Protein AF-A0A446B8R6-F1 (afdb_monomer)

Structure (mmCIF, N/CA/C/O backbone):
data_AF-A0A446B8R6-F1
#
_entry.id   AF-A0A446B8R6-F1
#
loop_
_atom_site.group_PDB
_atom_site.id
_atom_site.type_symbol
_atom_site.label_atom_id
_atom_site.label_alt_id
_atom_site.label_comp_id
_atom_site.label_asym_id
_atom_site.label_entity_id
_atom_site.label_seq_id
_atom_site.pdbx_PDB_ins_code
_atom_site.Cartn_x
_atom_site.Cartn_y
_atom_site.Cartn_z
_atom_site.occupancy
_atom_site.B_iso_or_equiv
_atom_site.auth_seq_id
_atom_site.auth_comp_id
_atom_site.auth_asym_id
_atom_site.auth_atom_id
_atom_site.pdbx_PDB_model_num
ATOM 1 N N . MET A 1 1 ? -7.311 20.080 11.005 1.00 39.56 1 MET A N 1
ATOM 2 C CA . MET A 1 1 ? -6.610 18.820 10.682 1.00 39.56 1 MET A CA 1
ATOM 3 C C . MET A 1 1 ? -6.406 18.779 9.177 1.00 39.56 1 MET A C 1
ATOM 5 O O . MET A 1 1 ? -7.297 19.202 8.454 1.00 39.56 1 MET A O 1
ATOM 9 N N . SER A 1 2 ? -5.198 18.436 8.738 1.00 41.31 2 SER A N 1
ATOM 10 C CA . SER A 1 2 ? -4.656 18.684 7.396 1.00 41.31 2 SER A CA 1
ATOM 11 C C . SER A 1 2 ? -5.324 17.839 6.303 1.00 41.31 2 SER A C 1
ATOM 13 O O . SER A 1 2 ? -4.822 16.781 5.948 1.00 41.31 2 SER A O 1
ATOM 15 N N . ALA A 1 3 ? -6.438 18.319 5.749 1.00 49.81 3 ALA A N 1
ATOM 16 C CA . ALA A 1 3 ? -7.125 17.692 4.615 1.00 49.81 3 ALA A CA 1
ATOM 17 C C . ALA A 1 3 ? -6.450 17.967 3.248 1.00 49.81 3 ALA A C 1
ATOM 19 O O . ALA A 1 3 ? -6.874 17.426 2.233 1.00 49.81 3 ALA A O 1
ATOM 20 N N . ASP A 1 4 ? -5.378 18.770 3.215 1.00 46.00 4 ASP A N 1
ATOM 21 C CA . ASP A 1 4 ? -4.734 19.250 1.980 1.00 46.00 4 ASP A CA 1
ATOM 22 C C . ASP A 1 4 ? -3.420 18.537 1.611 1.00 46.00 4 ASP A C 1
ATOM 24 O O . ASP A 1 4 ? -2.665 19.017 0.761 1.00 46.00 4 ASP A O 1
ATOM 28 N N . SER A 1 5 ? -3.098 17.378 2.202 1.00 62.41 5 SER A N 1
ATOM 29 C CA . SER A 1 5 ? -1.968 16.588 1.695 1.00 62.41 5 SER A CA 1
ATOM 30 C C . SER A 1 5 ? -2.392 15.852 0.423 1.00 62.41 5 SER A C 1
ATOM 32 O O . SER A 1 5 ? -2.774 14.683 0.472 1.00 62.41 5 SER A O 1
ATOM 34 N N . VAL A 1 6 ? -2.355 16.534 -0.726 1.00 72.38 6 VAL A N 1
ATOM 35 C CA . VAL A 1 6 ? -2.643 15.909 -2.025 1.00 72.38 6 VAL A CA 1
ATOM 36 C C . VAL A 1 6 ? -1.672 14.739 -2.234 1.00 72.38 6 VAL A C 1
ATOM 38 O O . VAL A 1 6 ? -0.461 14.962 -2.348 1.00 72.38 6 VAL A O 1
ATOM 41 N N . PRO A 1 7 ? -2.156 13.485 -2.297 1.00 82.38 7 PRO A N 1
ATOM 42 C CA . PRO A 1 7 ? -1.277 12.344 -2.491 1.00 82.38 7 PRO A CA 1
ATOM 43 C C . PRO A 1 7 ? -0.585 12.430 -3.853 1.00 82.38 7 PRO A C 1
ATOM 45 O O . PRO A 1 7 ? -1.194 12.812 -4.855 1.00 82.38 7 PRO A O 1
ATOM 48 N N . ILE A 1 8 ? 0.684 12.019 -3.926 1.00 88.19 8 ILE A N 1
ATOM 49 C CA . ILE A 1 8 ? 1.349 11.850 -5.222 1.00 88.19 8 ILE A CA 1
ATOM 50 C C . ILE A 1 8 ? 0.545 10.864 -6.077 1.00 88.19 8 ILE A C 1
ATOM 52 O O . ILE A 1 8 ? 0.253 9.742 -5.652 1.00 88.19 8 ILE A O 1
ATOM 56 N N . THR A 1 9 ? 0.175 11.301 -7.281 1.00 93.25 9 THR A N 1
ATOM 57 C CA . THR A 1 9 ? -0.600 10.477 -8.207 1.00 93.25 9 THR A CA 1
ATOM 58 C C . THR A 1 9 ? 0.220 9.265 -8.657 1.00 93.25 9 THR A C 1
ATOM 60 O O . THR A 1 9 ? 1.444 9.379 -8.804 1.00 93.25 9 THR A O 1
ATOM 63 N N . PRO A 1 10 ? -0.423 8.116 -8.939 1.00 93.81 10 PRO A N 1
ATOM 64 C CA . PRO A 1 10 ? 0.273 6.925 -9.431 1.00 93.81 10 PRO A CA 1
ATOM 65 C C . PRO A 1 10 ? 1.124 7.211 -10.675 1.00 93.81 10 PRO A C 1
ATOM 67 O O . PRO A 1 10 ? 2.274 6.792 -10.751 1.00 93.81 10 PRO A O 1
ATOM 70 N N . ALA A 1 11 ? 0.606 8.018 -11.607 1.00 94.62 11 ALA A N 1
ATOM 71 C CA . ALA A 1 11 ? 1.324 8.407 -12.820 1.00 94.62 11 ALA A CA 1
ATOM 72 C C . ALA A 1 11 ? 2.607 9.206 -12.529 1.00 94.62 11 ALA A C 1
ATOM 74 O O . ALA A 1 11 ? 3.651 8.934 -13.121 1.00 94.62 11 ALA A O 1
ATOM 75 N N . ARG A 1 12 ? 2.557 10.168 -11.593 1.00 96.12 12 ARG A N 1
ATOM 76 C CA . ARG A 1 12 ? 3.744 10.949 -11.210 1.00 96.12 12 ARG A CA 1
ATOM 77 C C . ARG A 1 12 ? 4.771 10.073 -10.495 1.00 96.12 12 ARG A C 1
ATOM 79 O O . ARG A 1 12 ? 5.963 10.214 -10.745 1.00 96.12 12 ARG A O 1
ATOM 86 N N . PHE A 1 13 ? 4.312 9.160 -9.641 1.00 96.75 13 PHE A N 1
ATOM 87 C CA . PHE A 1 13 ? 5.182 8.185 -8.990 1.00 96.75 13 PHE A CA 1
ATOM 88 C C . PHE A 1 13 ? 5.880 7.289 -10.023 1.00 96.75 13 PHE A C 1
ATOM 90 O O . PHE A 1 13 ? 7.102 7.199 -10.005 1.00 96.75 13 PHE A O 1
ATOM 97 N N . ALA A 1 14 ? 5.135 6.714 -10.973 1.00 96.88 14 ALA A N 1
ATOM 98 C CA . ALA A 1 14 ? 5.681 5.868 -12.036 1.00 96.88 14 ALA A CA 1
ATOM 99 C C . ALA A 1 14 ? 6.715 6.596 -12.905 1.00 96.88 14 ALA A C 1
ATOM 101 O O . ALA A 1 14 ? 7.752 6.026 -13.232 1.00 96.88 14 ALA A O 1
ATOM 102 N N . ALA A 1 15 ? 6.456 7.859 -13.256 1.00 96.94 15 ALA A N 1
ATOM 103 C CA . ALA A 1 15 ? 7.411 8.668 -14.006 1.00 96.94 15 ALA A CA 1
ATOM 104 C C . ALA A 1 15 ? 8.739 8.821 -13.249 1.00 96.94 15 ALA A C 1
ATOM 106 O O . ALA A 1 15 ? 9.792 8.639 -13.848 1.00 96.94 15 ALA A O 1
ATOM 107 N N . ALA A 1 16 ? 8.686 9.069 -11.936 1.00 96.44 16 ALA A N 1
ATOM 108 C CA . ALA A 1 16 ? 9.881 9.208 -11.109 1.00 96.44 16 ALA A CA 1
ATOM 109 C C . ALA A 1 16 ? 10.684 7.902 -10.983 1.00 96.44 16 ALA A C 1
ATOM 111 O O . ALA A 1 16 ? 11.904 7.953 -10.875 1.00 96.44 16 ALA A O 1
ATOM 112 N N . LEU A 1 17 ? 10.035 6.729 -11.017 1.00 97.06 17 LEU A N 1
ATOM 113 C CA . LEU A 1 17 ? 10.734 5.443 -10.892 1.00 97.06 17 LEU A CA 1
ATOM 114 C C . LEU A 1 17 ? 11.761 5.206 -12.010 1.00 97.06 17 LEU A C 1
ATOM 116 O O . LEU A 1 17 ? 12.781 4.568 -11.751 1.00 97.06 17 LEU A O 1
ATOM 120 N N . LYS A 1 18 ? 11.527 5.746 -13.212 1.00 96.00 18 LYS A N 1
ATOM 121 C CA . LYS A 1 18 ? 12.397 5.565 -14.387 1.00 96.00 18 LYS A CA 1
ATOM 122 C C . LYS A 1 18 ? 13.814 6.092 -14.172 1.00 96.00 18 LYS A C 1
ATOM 124 O O . LYS A 1 18 ? 14.767 5.497 -14.665 1.00 96.00 18 LYS A O 1
ATOM 129 N N . ASP A 1 19 ? 13.954 7.148 -13.376 1.00 95.56 19 ASP A N 1
ATOM 130 C CA . ASP A 1 19 ? 15.239 7.804 -13.119 1.00 95.56 19 ASP A CA 1
ATOM 131 C C . ASP A 1 19 ? 15.970 7.225 -11.892 1.00 95.56 19 ASP A C 1
ATOM 133 O O . ASP A 1 19 ? 17.116 7.578 -11.611 1.00 95.56 19 ASP A O 1
ATOM 137 N N . LEU A 1 20 ? 15.328 6.325 -11.135 1.00 95.31 20 LEU A N 1
ATOM 138 C CA . LEU A 1 20 ? 15.906 5.752 -9.918 1.00 95.31 20 LEU A CA 1
ATOM 139 C C . LEU A 1 20 ? 16.842 4.573 -10.229 1.00 95.31 20 LEU A C 1
ATOM 141 O O . LEU A 1 20 ? 16.491 3.704 -11.032 1.00 95.31 20 LEU A O 1
ATOM 145 N N . PRO A 1 21 ? 17.989 4.438 -9.537 1.00 96.38 21 PRO A N 1
ATOM 146 C CA . PRO A 1 21 ? 18.811 3.235 -9.618 1.00 96.38 21 PRO A CA 1
ATOM 147 C C . PRO A 1 21 ? 18.137 2.045 -8.916 1.00 96.38 21 PRO A C 1
ATOM 149 O O . PRO A 1 21 ? 17.268 2.199 -8.054 1.00 96.38 21 PRO A O 1
ATOM 152 N N . LEU A 1 22 ? 18.575 0.828 -9.251 1.00 94.19 22 LEU A N 1
ATOM 153 C CA . LEU A 1 22 ? 17.966 -0.413 -8.754 1.00 94.19 22 LEU A CA 1
ATOM 154 C C . LEU A 1 22 ? 18.007 -0.548 -7.221 1.00 94.19 22 LEU A C 1
ATOM 156 O O . LEU A 1 22 ? 17.072 -1.076 -6.615 1.00 94.19 22 LEU A O 1
ATOM 160 N N . SER A 1 23 ? 19.072 -0.054 -6.588 1.00 93.38 23 SER A N 1
ATOM 161 C CA . SER A 1 23 ? 19.213 -0.015 -5.128 1.00 93.38 23 SER A CA 1
ATOM 162 C C . SER A 1 23 ? 18.134 0.855 -4.481 1.00 93.38 23 SER A C 1
ATOM 164 O O . SER A 1 23 ? 17.507 0.441 -3.508 1.00 93.38 23 SER A O 1
ATOM 166 N N . SER A 1 24 ? 17.841 2.022 -5.058 1.00 95.69 24 SER A N 1
ATOM 167 C CA . SER A 1 24 ? 16.762 2.894 -4.589 1.00 95.69 24 SER A CA 1
ATOM 168 C C . SER A 1 24 ? 15.385 2.258 -4.774 1.00 95.69 24 SER A C 1
ATOM 170 O O . SER A 1 24 ? 14.533 2.417 -3.902 1.00 95.69 24 SER A O 1
ATOM 172 N N . LEU A 1 25 ? 15.167 1.490 -5.848 1.00 96.00 25 LEU A N 1
ATOM 173 C CA . LEU A 1 25 ? 13.922 0.731 -6.024 1.00 96.00 25 LEU A CA 1
ATOM 174 C C . LEU A 1 25 ? 13.737 -0.334 -4.928 1.00 96.00 25 LEU A C 1
ATOM 176 O O . LEU A 1 25 ? 12.623 -0.502 -4.435 1.00 96.00 25 LEU A O 1
ATOM 180 N N . HIS A 1 26 ? 14.809 -1.014 -4.498 1.00 95.88 26 HIS A N 1
ATOM 181 C CA . HIS A 1 26 ? 14.741 -1.954 -3.367 1.00 95.88 26 HIS A CA 1
ATOM 182 C C . HIS A 1 26 ? 14.373 -1.240 -2.066 1.00 95.88 26 HIS A C 1
ATOM 184 O O . HIS A 1 26 ? 13.490 -1.701 -1.345 1.00 95.88 26 HIS A O 1
ATOM 190 N N . LEU A 1 27 ? 15.012 -0.099 -1.783 1.00 95.75 27 LEU A N 1
ATOM 191 C CA . LEU A 1 27 ? 14.698 0.705 -0.600 1.00 95.75 27 LEU A CA 1
ATOM 192 C C . LEU A 1 27 ? 13.231 1.142 -0.604 1.00 95.75 27 LEU A C 1
ATOM 194 O O . LEU A 1 27 ? 12.546 1.002 0.406 1.00 95.75 27 LEU A O 1
ATOM 198 N N . LYS A 1 28 ? 12.718 1.588 -1.757 1.00 95.88 28 LYS A N 1
ATOM 199 C CA . LYS A 1 28 ? 11.310 1.976 -1.892 1.00 95.88 28 LYS A CA 1
ATOM 200 C C . LYS A 1 28 ? 10.354 0.803 -1.716 1.00 95.88 28 LYS A C 1
ATOM 202 O O . LYS A 1 28 ? 9.314 0.967 -1.085 1.00 95.88 28 LYS A O 1
ATOM 207 N N . LEU A 1 29 ? 10.702 -0.383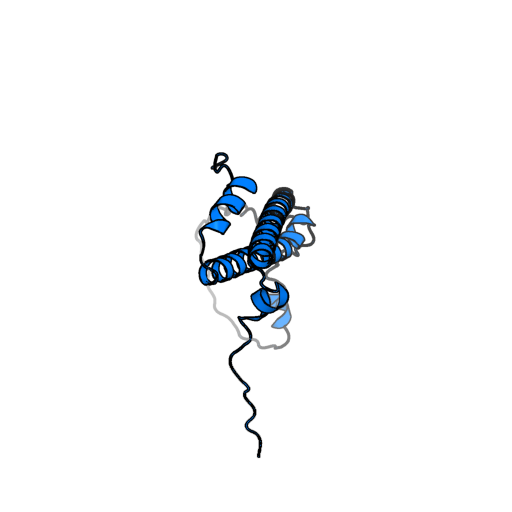 -2.210 1.00 97.00 29 LEU A N 1
ATOM 208 C CA . LEU A 1 29 ? 9.906 -1.580 -1.953 1.00 97.00 29 LEU A CA 1
ATOM 209 C C . LEU A 1 29 ? 9.866 -1.919 -0.454 1.00 97.00 29 LEU A C 1
ATOM 211 O O . LEU A 1 29 ? 8.797 -2.237 0.064 1.00 97.00 29 LEU A O 1
ATOM 215 N N . LEU A 1 30 ? 11.003 -1.849 0.243 1.00 96.19 30 LEU A N 1
ATOM 216 C CA . LEU A 1 30 ? 11.073 -2.121 1.682 1.00 96.19 30 LEU A CA 1
ATOM 217 C C . LEU A 1 30 ? 10.253 -1.113 2.495 1.00 96.19 30 LEU A C 1
ATOM 219 O O . LEU A 1 30 ? 9.487 -1.522 3.362 1.00 96.19 30 LEU A O 1
ATOM 223 N N . GLU A 1 31 ? 10.354 0.174 2.170 1.00 96.75 31 GLU A N 1
ATOM 224 C CA . GLU A 1 31 ? 9.574 1.251 2.792 1.00 96.75 31 GLU A CA 1
ATOM 225 C C . GLU A 1 31 ? 8.063 1.022 2.644 1.00 96.75 31 GLU A C 1
ATOM 227 O O . GLU A 1 31 ? 7.322 1.078 3.627 1.00 96.75 31 GLU A O 1
ATOM 232 N N . LEU A 1 32 ? 7.603 0.694 1.429 1.00 97.06 32 LEU A N 1
ATOM 233 C CA . LEU A 1 32 ? 6.190 0.412 1.159 1.00 97.06 32 LEU A CA 1
ATOM 234 C C . LEU A 1 32 ? 5.705 -0.832 1.912 1.00 97.06 32 LEU A C 1
ATOM 236 O O . LEU A 1 32 ? 4.623 -0.814 2.490 1.00 97.06 32 LEU A O 1
ATOM 240 N N . ARG A 1 33 ? 6.504 -1.905 1.943 1.00 97.75 33 ARG A N 1
ATOM 241 C CA . ARG A 1 33 ? 6.156 -3.139 2.668 1.00 97.75 33 ARG A CA 1
ATOM 242 C C . ARG A 1 33 ? 6.091 -2.925 4.173 1.00 97.75 33 ARG A C 1
ATOM 244 O O . ARG A 1 33 ? 5.190 -3.451 4.813 1.00 97.75 33 ARG A O 1
ATOM 251 N N . ASN A 1 34 ? 7.037 -2.171 4.726 1.00 97.50 34 ASN A N 1
ATOM 252 C CA . ASN A 1 34 ? 7.037 -1.834 6.142 1.00 97.50 34 ASN A CA 1
ATOM 253 C C . ASN A 1 34 ? 5.814 -0.979 6.497 1.00 97.50 34 ASN A C 1
ATOM 255 O O . ASN A 1 34 ? 5.125 -1.283 7.464 1.00 97.50 34 ASN A O 1
ATOM 259 N N . SER A 1 35 ? 5.491 0.014 5.667 1.00 97.19 35 SER A N 1
ATOM 260 C CA . SER A 1 35 ? 4.318 0.864 5.878 1.00 97.19 35 SER A CA 1
ATOM 261 C C . SER A 1 35 ? 3.008 0.066 5.840 1.00 97.19 35 SER A C 1
ATOM 263 O O . SER A 1 35 ? 2.176 0.235 6.724 1.00 97.19 35 SER A O 1
ATOM 265 N N . ILE A 1 36 ? 2.846 -0.853 4.877 1.00 97.56 36 ILE A N 1
ATOM 266 C CA . ILE A 1 36 ? 1.684 -1.760 4.821 1.00 97.56 36 ILE A CA 1
ATOM 267 C C . ILE A 1 36 ? 1.616 -2.631 6.079 1.00 97.56 36 ILE A C 1
ATOM 269 O O . ILE A 1 36 ? 0.571 -2.681 6.711 1.00 97.56 36 ILE A O 1
ATOM 273 N N . ALA A 1 37 ? 2.730 -3.245 6.492 1.00 98.12 37 ALA A N 1
ATOM 274 C CA . ALA A 1 37 ? 2.755 -4.095 7.682 1.00 98.12 37 ALA A CA 1
ATOM 275 C C . ALA A 1 37 ? 2.353 -3.337 8.961 1.00 98.12 37 ALA A C 1
ATOM 277 O O . ALA A 1 37 ? 1.652 -3.884 9.808 1.00 98.12 37 ALA A O 1
ATOM 278 N N . HIS A 1 38 ? 2.767 -2.074 9.101 1.00 97.62 38 HIS A N 1
ATOM 279 C CA . HIS A 1 38 ? 2.342 -1.235 10.223 1.00 97.62 38 HIS A CA 1
ATOM 280 C C . HIS A 1 38 ? 0.850 -0.888 10.173 1.00 97.62 38 HIS A C 1
ATOM 282 O O . HIS A 1 38 ? 0.210 -0.871 11.223 1.00 97.62 38 HIS A O 1
ATOM 288 N N . LEU A 1 39 ? 0.291 -0.635 8.987 1.00 97.88 39 LEU A N 1
ATOM 289 C CA . LEU A 1 39 ? -1.142 -0.378 8.825 1.00 97.88 39 LEU A CA 1
ATOM 290 C C . LEU A 1 39 ? -1.972 -1.637 9.097 1.00 97.88 39 LEU A C 1
ATOM 292 O O . LEU A 1 39 ? -2.963 -1.552 9.814 1.00 97.88 39 LEU A O 1
ATOM 296 N N . ASP A 1 40 ? -1.534 -2.803 8.617 1.00 98.31 40 ASP A N 1
ATOM 297 C CA . ASP A 1 40 ? -2.172 -4.089 8.918 1.00 98.31 40 ASP A CA 1
ATOM 298 C C . ASP A 1 40 ? -2.186 -4.345 10.434 1.00 98.31 40 ASP A C 1
ATOM 300 O O . ASP A 1 40 ? -3.241 -4.610 11.008 1.00 98.31 40 ASP A O 1
ATOM 304 N N . TYR A 1 41 ? -1.042 -4.157 11.103 1.00 97.94 41 TYR A N 1
ATOM 305 C CA . TYR A 1 41 ? -0.933 -4.273 12.561 1.00 97.94 41 TYR A CA 1
ATOM 306 C C . TYR A 1 41 ? -1.815 -3.257 13.309 1.00 97.94 41 TYR A C 1
ATOM 308 O O . TYR A 1 41 ? -2.446 -3.582 14.314 1.00 97.94 41 TYR A O 1
ATOM 316 N N . SER A 1 42 ? -1.892 -2.011 12.832 1.00 96.94 42 SER A N 1
ATOM 317 C CA . SER A 1 42 ? -2.805 -1.009 13.393 1.00 96.94 42 SER A CA 1
ATOM 318 C C . SER A 1 42 ? -4.265 -1.428 13.232 1.00 96.94 42 SER A C 1
ATOM 320 O O . SER A 1 42 ? -5.043 -1.291 14.170 1.00 96.94 42 SER A O 1
ATOM 322 N N . ASN A 1 43 ? -4.642 -1.965 12.072 1.00 97.69 43 ASN A N 1
ATOM 323 C CA . ASN A 1 43 ? -6.005 -2.416 11.814 1.00 97.69 43 ASN A CA 1
ATOM 324 C C . ASN A 1 43 ? -6.377 -3.591 12.720 1.00 97.69 43 ASN A C 1
ATOM 326 O O . ASN A 1 43 ? -7.463 -3.597 13.289 1.00 97.69 43 ASN A O 1
ATOM 330 N N . GLU A 1 44 ? -5.472 -4.549 12.919 1.00 97.25 44 GLU A N 1
ATOM 331 C CA . GLU A 1 44 ? -5.673 -5.650 13.867 1.00 97.25 44 GLU A CA 1
ATOM 332 C C . GLU A 1 44 ? -5.904 -5.156 15.301 1.00 97.25 44 GLU A C 1
ATOM 334 O O . GLU A 1 44 ? -6.779 -5.681 15.985 1.00 97.25 44 GLU A O 1
ATOM 339 N N . GLN A 1 45 ? -5.187 -4.114 15.736 1.00 95.62 45 GLN A N 1
ATOM 340 C CA . GLN A 1 45 ? -5.389 -3.505 17.057 1.00 95.62 45 GLN A CA 1
ATOM 341 C C . GLN A 1 45 ? -6.700 -2.717 17.175 1.00 95.62 45 GLN A C 1
ATOM 343 O O . GLN A 1 45 ? -7.258 -2.644 18.267 1.00 95.62 45 GLN A O 1
ATOM 348 N N . LEU A 1 46 ? -7.190 -2.117 16.086 1.00 94.94 46 LEU A N 1
ATOM 349 C CA . LEU A 1 46 ? -8.427 -1.328 16.089 1.00 94.94 46 LEU A CA 1
ATOM 350 C C . LEU A 1 46 ? -9.689 -2.198 16.002 1.00 94.94 46 LEU A C 1
ATOM 352 O O . LEU A 1 46 ? -10.730 -1.790 16.515 1.00 94.94 46 LEU A O 1
ATOM 356 N N . ARG A 1 47 ? -9.613 -3.394 15.397 1.00 94.62 47 ARG A N 1
ATOM 357 C CA . ARG A 1 47 ? -10.769 -4.296 15.211 1.00 94.62 47 ARG A CA 1
ATOM 358 C C . ARG A 1 47 ? -11.570 -4.555 16.496 1.00 94.62 47 ARG A C 1
ATOM 360 O O . ARG A 1 47 ? -12.784 -4.386 16.438 1.00 94.62 47 ARG A O 1
ATOM 367 N N . PRO A 1 48 ? -10.961 -4.865 17.661 1.00 93.81 48 PRO A N 1
ATOM 368 C CA . PRO A 1 48 ? -11.728 -5.097 18.884 1.00 93.81 48 PRO A CA 1
ATOM 369 C C . PRO A 1 48 ? -12.581 -3.897 19.311 1.00 93.81 48 PRO A C 1
ATOM 371 O O . PRO A 1 48 ? -13.690 -4.059 19.815 1.00 93.81 48 PRO A O 1
ATOM 374 N N . TYR A 1 49 ? -12.084 -2.681 19.091 1.00 92.38 49 TYR A N 1
ATOM 375 C CA . TYR A 1 49 ? -12.797 -1.450 19.427 1.00 92.38 49 TYR A CA 1
ATOM 376 C C . TYR A 1 49 ? -13.875 -1.127 18.389 1.00 92.38 49 TYR A C 1
ATOM 378 O O . TYR A 1 49 ? -15.005 -0.804 18.753 1.00 92.38 49 TYR A O 1
ATOM 386 N N . ALA A 1 50 ? -13.566 -1.306 17.103 1.00 92.50 50 ALA A N 1
ATOM 387 C CA . ALA A 1 50 ? -14.524 -1.136 16.012 1.00 92.50 50 ALA A CA 1
ATOM 388 C C . ALA A 1 50 ? -15.694 -2.133 16.095 1.00 92.50 50 ALA A C 1
ATOM 390 O O . ALA A 1 50 ? -16.811 -1.803 15.719 1.00 92.50 50 ALA A O 1
ATOM 391 N N . GLU A 1 51 ? -15.465 -3.341 16.608 1.00 90.31 51 GLU A N 1
ATOM 392 C CA . GLU A 1 51 ? -16.487 -4.384 16.762 1.00 90.31 51 GLU A CA 1
ATOM 393 C C . GLU A 1 51 ? -17.199 -4.334 18.126 1.00 90.31 51 GLU A C 1
ATOM 395 O O . GLU A 1 51 ? -18.172 -5.057 18.341 1.00 90.31 51 GLU A O 1
ATOM 400 N N . GLY A 1 52 ? -16.723 -3.506 19.064 1.00 87.25 52 GLY A N 1
ATOM 401 C CA . GLY A 1 52 ? -17.215 -3.483 20.446 1.00 87.25 52 GLY A CA 1
ATOM 402 C C . GLY A 1 52 ? -16.889 -4.760 21.236 1.00 87.25 52 GLY A C 1
ATOM 403 O O . GLY A 1 52 ? -17.481 -5.006 22.286 1.00 87.25 52 GLY A O 1
ATOM 404 N N . THR A 1 53 ? -15.962 -5.585 20.738 1.00 85.69 53 THR A N 1
ATOM 405 C CA . THR A 1 53 ? -15.488 -6.825 21.377 1.00 85.69 53 THR A CA 1
ATOM 406 C C . THR A 1 53 ? -14.307 -6.589 22.314 1.00 85.69 53 THR A C 1
ATOM 408 O O . THR A 1 53 ? -13.906 -7.504 23.034 1.00 85.69 53 THR A O 1
ATOM 411 N N . ALA A 1 54 ? -13.765 -5.366 22.342 1.00 82.44 54 ALA A N 1
ATOM 412 C CA . ALA A 1 54 ? -12.757 -4.940 23.294 1.00 82.44 54 ALA A CA 1
ATOM 413 C C . ALA A 1 54 ? -13.287 -5.147 24.715 1.00 82.44 54 ALA A C 1
ATOM 415 O O . ALA A 1 54 ? -14.121 -4.395 25.223 1.00 82.44 54 ALA A O 1
ATOM 416 N N . THR A 1 55 ? -12.792 -6.186 25.378 1.00 69.31 55 THR A N 1
ATOM 417 C CA . THR A 1 55 ? -13.017 -6.349 26.803 1.00 69.31 55 THR A CA 1
ATOM 418 C C . THR A 1 55 ? -12.321 -5.187 27.478 1.00 69.31 55 THR A C 1
ATOM 420 O O . THR A 1 55 ? -11.094 -5.078 27.413 1.00 69.31 55 THR A O 1
ATOM 423 N N . ALA A 1 56 ? -13.105 -4.310 28.104 1.00 56.88 56 ALA A N 1
ATOM 424 C CA . ALA A 1 56 ? -12.578 -3.360 29.059 1.00 56.88 56 ALA A CA 1
ATOM 425 C C . ALA A 1 56 ? -11.622 -4.134 29.968 1.00 56.88 56 ALA A C 1
ATOM 427 O O . ALA A 1 56 ? -12.065 -5.072 30.637 1.00 56.88 56 ALA A O 1
ATOM 428 N N . PHE A 1 57 ? -10.325 -3.819 29.942 1.00 47.50 57 PHE A N 1
ATOM 429 C CA . PHE A 1 57 ? -9.378 -4.403 30.884 1.00 47.50 57 PHE A CA 1
ATOM 430 C C . PHE A 1 57 ? -9.781 -3.874 32.257 1.00 47.50 57 PHE A C 1
ATOM 432 O O . PHE A 1 57 ? -9.320 -2.836 32.728 1.00 47.50 57 PHE A O 1
ATOM 439 N N . SER A 1 58 ? -10.724 -4.569 32.883 1.00 44.28 58 SER A N 1
ATOM 440 C CA . SER A 1 58 ? -10.988 -4.421 34.290 1.00 44.28 58 SER A CA 1
ATOM 441 C C . SER A 1 58 ? -9.720 -4.878 34.982 1.00 44.28 58 SER A C 1
ATOM 443 O O . SER A 1 58 ? -9.275 -6.017 34.820 1.00 44.28 58 SER A O 1
ATOM 445 N N . SER A 1 59 ? -9.169 -3.998 35.808 1.00 43.88 59 SER A N 1
ATOM 446 C CA . SER A 1 59 ? -8.098 -4.258 36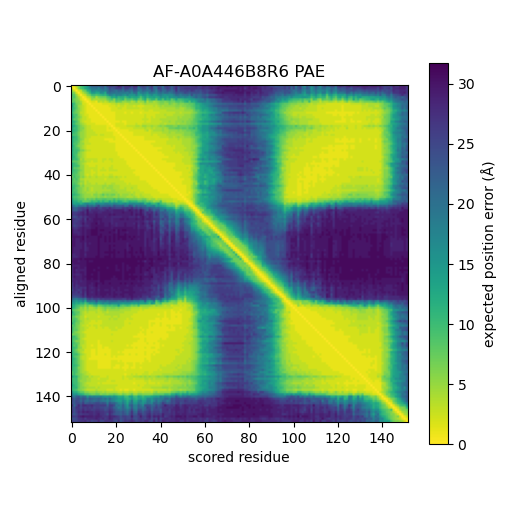.768 1.00 43.88 59 SER A CA 1
ATOM 447 C C . SER A 1 59 ? -8.400 -5.420 37.743 1.00 43.88 59 SER A C 1
ATOM 449 O O . SER A 1 59 ? -7.663 -5.617 38.703 1.00 43.88 59 SER A O 1
ATOM 451 N N . ALA A 1 60 ? -9.469 -6.192 37.524 1.00 43.50 60 ALA A N 1
ATOM 452 C CA . ALA A 1 60 ? -9.794 -7.435 38.203 1.00 43.50 60 ALA A CA 1
ATOM 453 C C . ALA A 1 60 ? -9.009 -8.652 37.673 1.00 43.50 60 ALA A C 1
ATOM 455 O O . ALA A 1 60 ? -8.734 -9.559 38.455 1.00 43.50 60 ALA A O 1
ATOM 456 N N . GLU A 1 61 ? -8.584 -8.693 36.402 1.00 39.09 61 GLU A N 1
ATOM 457 C CA . GLU A 1 61 ? -7.872 -9.882 35.884 1.00 39.09 61 GLU A CA 1
ATOM 458 C C . GLU A 1 61 ? -6.385 -9.913 36.290 1.00 39.09 61 GLU A C 1
ATOM 460 O O . GLU A 1 61 ? -5.802 -10.982 36.456 1.00 39.09 61 GLU A O 1
ATOM 465 N N . ALA A 1 62 ? -5.807 -8.751 36.627 1.00 38.62 62 ALA A N 1
ATOM 466 C CA . ALA A 1 62 ? -4.524 -8.669 37.332 1.00 38.62 62 ALA A CA 1
ATOM 467 C C . ALA A 1 62 ? -4.619 -9.107 38.813 1.00 38.62 62 ALA A C 1
ATOM 469 O O . ALA A 1 62 ? -3.604 -9.452 39.415 1.00 38.62 62 ALA A O 1
ATOM 470 N N . ALA A 1 63 ? -5.823 -9.129 39.401 1.00 39.03 63 ALA A N 1
ATOM 471 C CA . ALA A 1 63 ? -6.060 -9.585 40.774 1.00 39.03 63 ALA A CA 1
ATOM 472 C C . ALA A 1 63 ? -6.456 -11.075 40.856 1.00 39.03 63 ALA A C 1
ATOM 474 O O . ALA A 1 63 ? -6.168 -11.731 41.856 1.00 39.03 63 ALA A O 1
ATOM 475 N N . ALA A 1 64 ? -7.061 -11.642 39.805 1.00 38.59 64 ALA A N 1
ATOM 476 C CA . ALA A 1 64 ? -7.513 -13.037 39.794 1.00 38.59 64 ALA A CA 1
ATOM 477 C C . ALA A 1 64 ? -6.373 -14.061 39.611 1.00 38.59 64 ALA A C 1
ATOM 479 O O . ALA A 1 64 ? -6.465 -15.170 40.133 1.00 38.59 64 ALA A O 1
ATOM 480 N N . ALA A 1 65 ? -5.264 -13.692 38.957 1.00 39.56 65 ALA A N 1
ATOM 481 C CA . ALA A 1 65 ? -4.085 -14.560 38.837 1.00 39.56 65 ALA A CA 1
ATOM 482 C C . ALA A 1 65 ? -3.198 -14.596 40.105 1.00 39.56 65 ALA A C 1
ATOM 484 O O . ALA A 1 65 ? -2.292 -15.422 40.198 1.00 39.56 65 ALA A O 1
ATOM 485 N N . ALA A 1 66 ? -3.463 -13.737 41.099 1.00 40.38 66 ALA A N 1
ATOM 486 C CA . ALA A 1 66 ? -2.696 -13.639 42.348 1.00 40.38 66 ALA A CA 1
ATOM 487 C C . ALA A 1 66 ? -3.475 -14.108 43.598 1.00 40.38 66 ALA A C 1
ATOM 489 O O . ALA A 1 66 ? -3.005 -13.937 44.720 1.00 40.38 66 ALA A O 1
ATOM 490 N N . ALA A 1 67 ? -4.656 -14.715 43.431 1.00 39.56 67 ALA A N 1
ATOM 491 C CA . ALA A 1 67 ? -5.561 -15.074 44.530 1.00 39.56 67 ALA A CA 1
ATOM 492 C C . ALA A 1 67 ? -5.465 -16.547 44.992 1.00 39.56 67 ALA A C 1
ATOM 494 O O . ALA A 1 67 ? -6.438 -17.093 45.508 1.00 39.56 67 ALA A O 1
ATOM 495 N N . ALA A 1 68 ? -4.305 -17.197 44.831 1.00 44.81 68 ALA A N 1
ATOM 496 C CA . ALA A 1 68 ? -4.078 -18.576 45.291 1.00 44.81 68 ALA A CA 1
ATOM 497 C C . ALA A 1 68 ? -3.076 -18.721 46.452 1.00 44.81 68 ALA A C 1
ATOM 499 O O . ALA A 1 68 ? -2.711 -19.846 46.785 1.00 44.81 68 ALA A O 1
ATOM 500 N N . THR A 1 69 ? -2.666 -17.633 47.118 1.00 39.22 69 THR A N 1
ATOM 501 C CA . THR A 1 69 ? -1.807 -17.753 48.309 1.00 39.22 69 THR A CA 1
ATOM 502 C C . THR A 1 69 ? -2.230 -16.794 49.417 1.00 39.22 69 THR A C 1
ATOM 504 O O . THR A 1 69 ? -1.837 -15.634 49.475 1.00 39.22 69 THR A O 1
ATOM 507 N N . THR A 1 70 ? -3.042 -17.339 50.319 1.00 48.75 70 THR A N 1
ATOM 508 C CA . THR A 1 70 ? -3.185 -16.995 51.737 1.00 48.75 70 THR A CA 1
ATOM 509 C C . THR A 1 70 ? -1.909 -16.404 52.348 1.00 48.75 70 THR A C 1
ATOM 511 O O . THR A 1 70 ? -0.866 -17.041 52.236 1.00 48.75 70 THR A O 1
ATOM 514 N N . THR A 1 71 ? -1.989 -15.269 53.063 1.00 40.56 71 THR A N 1
ATOM 515 C CA . THR A 1 71 ? -1.411 -15.067 54.419 1.00 40.56 71 THR A CA 1
ATOM 516 C C . THR A 1 71 ? -1.763 -13.676 54.985 1.00 40.56 71 THR A C 1
ATOM 518 O O . THR A 1 71 ? -1.308 -12.639 54.519 1.00 40.56 71 THR A O 1
ATOM 521 N N . THR A 1 72 ? -2.604 -13.721 56.018 1.00 40.50 72 THR A N 1
ATOM 522 C CA . THR A 1 72 ? -2.791 -12.854 57.197 1.00 40.50 72 THR A CA 1
ATOM 523 C C . THR A 1 72 ? -1.635 -11.905 57.563 1.00 40.50 72 THR A C 1
ATOM 525 O O . THR A 1 72 ? -0.499 -12.358 57.560 1.00 40.50 72 THR A O 1
ATOM 528 N N . THR A 1 73 ? -1.918 -10.662 58.010 1.00 37.75 73 THR A N 1
ATOM 529 C CA . THR A 1 73 ? -1.389 -10.016 59.255 1.00 37.75 73 THR A CA 1
ATOM 530 C C . THR A 1 73 ? -1.886 -8.556 59.413 1.00 37.75 73 THR A C 1
ATOM 532 O O . THR A 1 73 ? -1.411 -7.645 58.749 1.00 37.75 73 THR A O 1
ATOM 535 N N . THR A 1 74 ? -2.875 -8.378 60.300 1.00 36.62 74 THR A N 1
ATOM 536 C CA . THR A 1 74 ? -2.889 -7.509 61.504 1.00 36.62 74 THR A CA 1
ATOM 537 C C . THR A 1 74 ? -2.505 -6.009 61.430 1.00 36.62 74 THR A C 1
ATOM 539 O O . THR A 1 74 ? -1.337 -5.656 61.367 1.00 36.62 74 THR A O 1
ATOM 542 N N . THR A 1 75 ? -3.535 -5.168 61.638 1.00 36.41 75 THR A N 1
ATOM 543 C CA . THR A 1 75 ? -3.637 -3.991 62.546 1.00 36.41 75 THR A CA 1
ATOM 544 C C . THR A 1 75 ? -2.650 -2.823 62.425 1.00 36.41 75 THR A C 1
ATOM 546 O O . THR A 1 75 ? -1.478 -2.978 62.736 1.00 36.41 75 THR A O 1
ATOM 549 N N . THR A 1 76 ? -3.167 -1.600 62.208 1.00 35.84 76 THR A N 1
ATOM 550 C CA . THR A 1 76 ? -2.873 -0.413 63.049 1.00 35.84 76 THR A CA 1
ATOM 551 C C . THR A 1 76 ? -3.916 0.700 62.847 1.00 35.84 76 THR A C 1
ATOM 553 O O . THR A 1 76 ? -4.122 1.221 6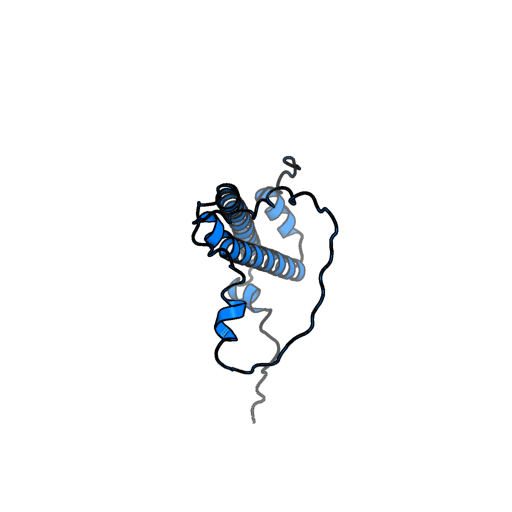1.758 1.00 35.84 76 THR A O 1
ATOM 556 N N . THR A 1 77 ? -4.560 1.000 63.971 1.00 34.91 77 THR A N 1
ATOM 557 C CA . THR A 1 77 ? -5.354 2.142 64.436 1.00 34.91 77 THR A CA 1
ATOM 558 C C . THR A 1 77 ? -5.049 3.522 63.825 1.00 34.91 77 THR A C 1
ATOM 560 O O . THR A 1 77 ? -3.888 3.914 63.732 1.00 34.91 77 THR A O 1
ATOM 563 N N . THR A 1 78 ? -6.118 4.316 63.650 1.00 34.88 78 THR A N 1
ATOM 564 C CA . THR A 1 78 ? -6.273 5.745 64.046 1.00 34.88 78 THR A CA 1
ATOM 565 C C . THR A 1 78 ? -6.740 6.663 62.907 1.00 34.88 78 THR A C 1
ATOM 567 O O . THR A 1 78 ? -5.948 7.169 62.120 1.00 34.88 78 THR A O 1
ATOM 570 N N . GLU A 1 79 ? -8.049 6.920 62.890 1.00 35.31 79 GLU A N 1
ATOM 571 C CA . GLU A 1 79 ? -8.678 8.153 62.386 1.00 35.31 79 GLU A CA 1
ATOM 5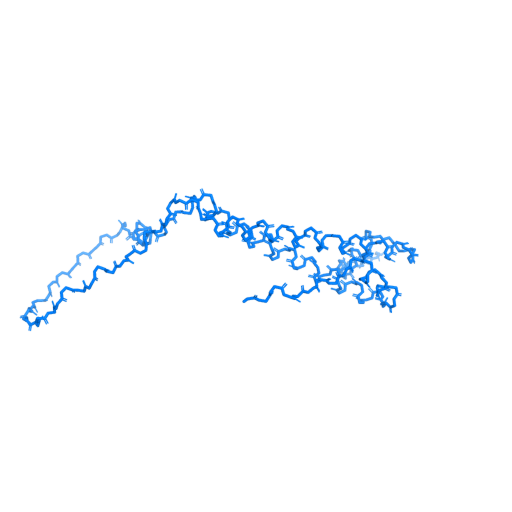72 C C . GLU A 1 79 ? -8.290 9.333 63.306 1.00 35.31 79 GLU A C 1
ATOM 574 O O . GLU A 1 79 ? -8.139 9.111 64.513 1.00 35.31 79 GLU A O 1
ATOM 579 N N . PRO A 1 80 ? -8.167 10.584 62.812 1.00 46.72 80 PRO A N 1
ATOM 580 C CA . PRO A 1 80 ? -9.396 11.357 62.614 1.00 46.72 80 PRO A CA 1
ATOM 581 C C . PRO A 1 80 ? -9.383 12.381 61.457 1.00 46.72 80 PRO A C 1
ATOM 583 O O . PRO A 1 80 ? -8.393 13.043 61.172 1.00 46.72 80 PRO A O 1
ATOM 586 N N . SER A 1 81 ? -10.576 12.584 60.893 1.00 39.28 81 SER A N 1
ATOM 587 C CA . SER A 1 81 ? -11.139 13.878 60.469 1.00 39.28 81 SER A CA 1
ATOM 588 C C . SER A 1 81 ? -10.295 14.806 59.580 1.00 39.28 81 SER A C 1
ATOM 590 O O . SER A 1 81 ? -9.560 15.666 60.058 1.00 39.28 81 SER A O 1
ATOM 592 N N . ALA A 1 82 ? -10.599 14.792 58.281 1.00 35.66 82 ALA A N 1
ATOM 593 C CA . ALA A 1 82 ? -10.585 15.997 57.457 1.00 35.66 82 ALA A CA 1
ATOM 594 C C . ALA A 1 82 ? -11.765 15.943 56.482 1.00 35.66 82 ALA A C 1
ATOM 596 O O . ALA A 1 82 ? -11.923 14.988 55.725 1.00 35.66 82 ALA A O 1
ATOM 597 N N . GLN A 1 83 ? -12.607 16.972 56.535 1.00 45.31 83 GLN A N 1
ATOM 598 C CA . GLN A 1 83 ? -13.697 17.212 55.599 1.00 45.31 83 GLN A CA 1
ATOM 599 C C . GLN A 1 83 ? -13.140 17.202 54.169 1.00 45.31 83 GLN A C 1
ATOM 601 O O . GLN A 1 83 ? -12.428 18.120 53.770 1.00 45.31 83 GLN A O 1
ATOM 606 N N . GLN A 1 84 ? -13.455 16.161 53.405 1.00 42.97 84 GLN A N 1
ATOM 607 C CA . GLN A 1 84 ? -13.235 16.120 51.966 1.00 42.97 84 GLN A CA 1
ATOM 608 C C . GLN A 1 84 ? -14.608 16.022 51.317 1.00 42.97 84 GLN A C 1
ATOM 610 O O . GLN A 1 84 ? -15.367 15.084 51.560 1.00 42.97 84 GLN A O 1
ATOM 615 N N . GLN A 1 85 ? -14.944 17.053 50.541 1.00 41.47 85 GLN A N 1
ATOM 616 C CA . GLN A 1 85 ? -16.066 17.023 49.609 1.00 41.47 85 GLN A CA 1
ATOM 617 C C . GLN A 1 85 ? -15.999 15.719 48.802 1.00 41.47 85 GLN A C 1
ATOM 619 O O . GLN A 1 85 ? -14.890 15.300 48.454 1.00 41.47 85 GLN A O 1
ATOM 624 N N . PRO A 1 86 ? -17.141 15.074 48.492 1.00 42.38 86 PRO A N 1
ATOM 625 C CA . PRO A 1 86 ? -17.113 13.915 47.619 1.00 42.38 86 PRO A CA 1
ATOM 626 C C . PRO A 1 86 ? -16.383 14.324 46.334 1.00 42.38 86 PRO A C 1
ATOM 628 O O . PRO A 1 86 ? -16.707 15.384 45.781 1.00 42.38 86 PRO A O 1
ATOM 631 N N . PRO A 1 87 ? -15.384 13.551 45.867 1.00 45.34 87 PRO A N 1
ATOM 632 C CA . PRO A 1 87 ? -14.859 13.780 44.534 1.00 45.34 87 PRO A CA 1
ATOM 633 C C . PRO A 1 87 ? -16.064 13.792 43.581 1.00 45.34 87 PRO A C 1
ATOM 635 O O . PRO A 1 87 ? -16.997 13.001 43.789 1.00 45.34 87 PRO A O 1
ATOM 638 N N . PRO A 1 88 ? -16.099 14.681 42.565 1.00 43.94 88 PRO A N 1
ATOM 639 C CA . PRO A 1 88 ? -17.084 14.533 41.498 1.00 43.94 88 PRO A CA 1
ATOM 640 C C . PRO A 1 88 ? -17.033 13.071 41.055 1.00 43.94 88 PRO A C 1
ATOM 642 O O . PRO A 1 88 ? -15.934 12.505 41.116 1.00 43.94 88 PRO A O 1
ATOM 645 N N . PRO A 1 89 ? -18.160 12.437 40.673 1.00 42.44 89 PRO A N 1
ATOM 646 C CA . PRO A 1 89 ? -18.102 11.085 40.149 1.00 42.44 89 PRO A CA 1
ATOM 647 C C . PRO A 1 89 ? -17.020 11.114 39.082 1.00 42.44 89 PRO A C 1
ATOM 649 O O . PRO A 1 89 ? -17.168 11.797 38.066 1.00 42.44 89 PRO A O 1
ATOM 652 N N . GLN A 1 90 ? -15.875 10.490 39.384 1.00 41.97 90 GLN A N 1
ATOM 653 C CA . GLN A 1 90 ? -14.859 10.265 38.387 1.00 41.97 90 GLN A CA 1
ATOM 654 C C . GLN A 1 90 ? -15.643 9.453 37.390 1.00 41.97 90 GLN A C 1
ATOM 656 O O . GLN A 1 90 ? -16.112 8.363 37.726 1.00 41.97 90 GLN A O 1
ATOM 661 N N . GLN A 1 91 ? -15.936 10.075 36.252 1.00 41.38 91 GLN A N 1
ATOM 662 C CA . GLN A 1 91 ? -16.552 9.418 35.127 1.00 41.38 91 GLN A CA 1
ATOM 663 C C 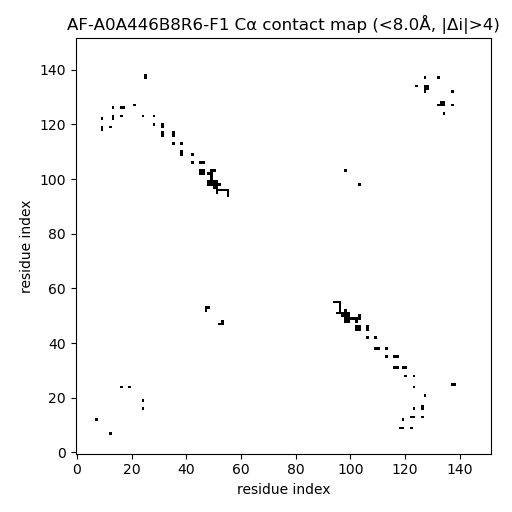. GLN A 1 91 ? -15.529 8.356 34.759 1.00 41.38 91 GLN A C 1
ATOM 665 O O . GLN A 1 91 ? -14.600 8.610 33.999 1.00 41.38 91 GLN A O 1
ATOM 670 N N . GLN A 1 92 ? -15.620 7.208 35.432 1.00 43.00 92 GLN A N 1
ATOM 671 C CA . GLN A 1 92 ? -15.005 5.972 35.025 1.00 43.00 92 GLN A CA 1
ATOM 672 C C . GLN A 1 92 ? -15.553 5.832 33.627 1.00 43.00 92 GLN A C 1
ATOM 674 O O . GLN A 1 92 ? -16.748 5.589 33.469 1.00 43.00 92 GLN A O 1
ATOM 679 N N . GLN A 1 93 ? -14.718 6.187 32.648 1.00 47.88 93 GLN A N 1
ATOM 680 C CA . GLN A 1 93 ? -15.016 6.062 31.239 1.00 47.88 93 GLN A CA 1
ATOM 681 C C . GLN A 1 93 ? -15.470 4.623 31.096 1.00 47.88 93 GLN A C 1
ATOM 683 O O . GLN A 1 93 ? -14.670 3.693 31.199 1.00 47.88 93 GLN A O 1
ATOM 688 N N . THR A 1 94 ? -16.786 4.445 31.034 1.00 43.31 94 THR A N 1
ATOM 689 C CA . THR A 1 94 ? -17.436 3.175 30.787 1.00 43.31 94 THR A CA 1
ATOM 690 C C . THR A 1 94 ? -16.930 2.795 29.421 1.00 43.31 94 THR A C 1
ATOM 692 O O . THR A 1 94 ? -17.410 3.331 28.427 1.00 43.31 94 THR A O 1
ATOM 695 N N . GLN A 1 95 ? -15.865 1.995 29.416 1.00 52.53 95 GLN A N 1
ATOM 696 C CA . GLN A 1 95 ? -15.238 1.423 28.242 1.00 52.53 95 GLN A CA 1
ATOM 697 C C . GLN A 1 95 ? -16.373 0.782 27.453 1.00 52.53 95 GLN A C 1
ATOM 699 O O . GLN A 1 95 ? -16.994 -0.191 27.884 1.00 52.53 95 GLN A O 1
ATOM 704 N N . GLN A 1 96 ? -16.749 1.497 26.401 1.00 47.12 96 GLN A N 1
ATOM 705 C CA . GLN A 1 96 ? -17.952 1.296 25.631 1.00 47.1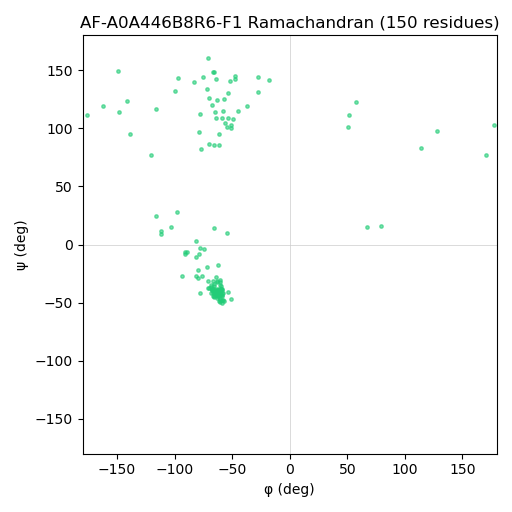2 96 GLN A CA 1
ATOM 706 C C . GLN A 1 96 ? -17.848 -0.074 24.967 1.00 47.12 96 GLN A C 1
ATOM 708 O O . GLN A 1 96 ? -17.109 -0.250 24.011 1.00 47.12 96 GLN A O 1
ATOM 713 N N . LEU A 1 97 ? -18.642 -1.035 25.443 1.00 56.06 97 LEU A N 1
ATOM 714 C CA . LEU A 1 97 ? -18.957 -2.280 24.724 1.00 56.06 97 LEU A CA 1
ATOM 715 C C . LEU A 1 97 ? -19.775 -2.018 23.436 1.00 56.06 97 LEU A C 1
ATOM 717 O O . LEU A 1 97 ? -20.392 -2.9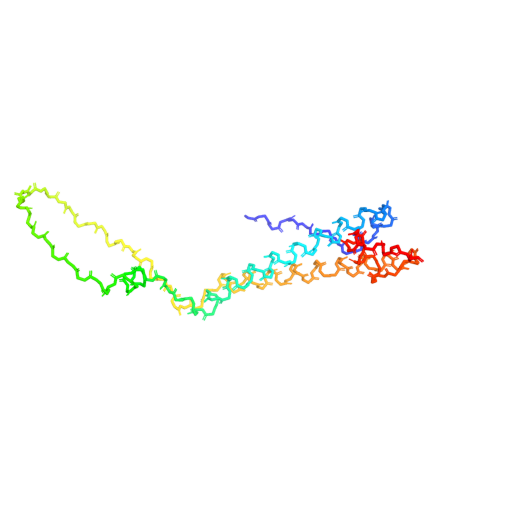20 22.876 1.00 56.06 97 LEU A O 1
ATOM 721 N N . THR A 1 98 ? -19.841 -0.766 22.985 1.00 67.31 98 THR A N 1
ATOM 722 C CA . THR A 1 98 ? -20.466 -0.370 21.732 1.00 67.31 98 THR A CA 1
ATOM 723 C C . THR A 1 98 ? -19.367 -0.186 20.691 1.00 67.31 98 THR A C 1
ATOM 725 O O . THR A 1 98 ? -18.404 0.513 21.003 1.00 67.31 98 THR A O 1
ATOM 728 N N . PRO A 1 99 ? -19.523 -0.756 19.482 1.00 84.00 99 PRO A N 1
ATOM 729 C CA . PRO A 1 99 ? -18.688 -0.462 18.321 1.00 84.00 99 PRO A CA 1
ATOM 730 C C . PRO A 1 99 ? -18.306 1.016 18.256 1.00 84.00 99 PRO A C 1
ATOM 732 O O . PRO A 1 99 ? -19.194 1.870 18.193 1.00 84.00 99 PRO A O 1
ATOM 735 N N . ASP A 1 100 ? -17.010 1.313 18.312 1.00 89.56 100 ASP A N 1
ATOM 736 C CA . ASP A 1 100 ? -16.515 2.678 18.180 1.00 89.56 100 ASP A CA 1
ATOM 737 C C . ASP A 1 100 ? -16.528 3.074 16.688 1.00 89.56 100 ASP A C 1
ATOM 739 O O . ASP A 1 100 ? -15.759 2.504 15.898 1.00 89.56 100 ASP A O 1
ATOM 743 N N . PRO A 1 101 ? -17.395 4.023 16.272 1.00 91.75 101 PRO A N 1
ATOM 744 C CA . PRO A 1 101 ? -17.467 4.456 14.882 1.00 91.75 101 PRO A CA 1
ATOM 745 C C . PRO A 1 101 ? -16.162 5.102 14.403 1.00 91.75 101 PRO A C 1
ATOM 747 O O . PRO A 1 101 ? -15.818 4.940 13.235 1.00 91.75 101 PRO A O 1
ATOM 750 N N . ASP A 1 102 ? -15.403 5.768 15.276 1.00 92.88 102 ASP A N 1
ATOM 751 C CA . ASP A 1 102 ? -14.135 6.392 14.897 1.00 92.88 102 ASP A CA 1
ATOM 752 C C . ASP A 1 102 ? -13.073 5.322 14.605 1.00 92.88 102 ASP A C 1
ATOM 754 O O . ASP A 1 102 ? -12.314 5.436 13.640 1.00 92.88 102 ASP A O 1
ATOM 758 N N . CYS A 1 103 ? -13.065 4.226 15.375 1.00 94.38 103 CYS A N 1
ATOM 759 C CA . CYS A 1 103 ? -12.203 3.075 15.099 1.00 94.38 103 CYS A CA 1
ATOM 760 C C . CYS A 1 103 ? -12.560 2.401 13.764 1.00 94.38 103 CYS A C 1
ATOM 762 O O . CYS A 1 103 ? -11.663 2.013 13.014 1.00 94.38 103 CYS A O 1
ATOM 764 N N . ALA A 1 104 ? -13.852 2.276 13.445 1.00 94.31 104 ALA A N 1
ATOM 765 C CA . ALA A 1 104 ? -14.304 1.705 12.177 1.00 94.31 104 ALA A CA 1
ATOM 766 C C . ALA A 1 104 ? -13.907 2.579 10.970 1.00 94.31 104 ALA A C 1
ATOM 768 O O . ALA A 1 104 ? -13.390 2.063 9.975 1.00 94.31 104 ALA A O 1
ATOM 769 N N . GLU A 1 105 ? -14.080 3.900 11.068 1.00 95.38 105 GLU A N 1
ATOM 770 C CA . GLU A 1 105 ? -13.685 4.832 10.006 1.00 95.38 105 GLU A CA 1
ATOM 771 C C . GLU A 1 105 ? -12.159 4.883 9.833 1.00 95.38 105 GLU A C 1
ATOM 773 O O . GLU A 1 105 ? -11.675 4.882 8.700 1.00 95.38 105 GLU A O 1
ATOM 778 N N . ALA A 1 106 ? -11.388 4.829 10.926 1.00 95.81 106 ALA A N 1
ATOM 779 C CA . ALA A 1 106 ? -9.927 4.774 10.871 1.00 95.81 106 ALA A CA 1
ATOM 780 C C . ALA A 1 106 ? -9.416 3.518 10.145 1.00 95.81 106 ALA A C 1
ATOM 782 O O . ALA A 1 106 ? -8.495 3.607 9.330 1.00 95.81 106 ALA A O 1
ATOM 783 N N . ILE A 1 107 ? -10.028 2.350 10.391 1.00 96.81 107 ILE A N 1
ATOM 784 C CA . ILE A 1 107 ? -9.708 1.121 9.647 1.00 96.81 107 ILE A CA 1
ATOM 785 C C . ILE A 1 107 ? -10.001 1.318 8.156 1.00 96.81 107 ILE A C 1
ATOM 787 O O . ILE A 1 107 ? -9.139 1.018 7.327 1.00 96.81 107 ILE A O 1
ATOM 791 N N . ARG A 1 108 ? -11.171 1.871 7.807 1.00 97.19 108 ARG A N 1
ATOM 792 C CA . ARG A 1 108 ? -11.553 2.123 6.408 1.00 97.19 108 ARG A CA 1
ATOM 793 C C . ARG A 1 108 ? -10.553 3.045 5.705 1.00 97.19 108 ARG A C 1
ATOM 795 O O . ARG A 1 108 ? -10.132 2.763 4.584 1.00 97.19 108 ARG A O 1
ATOM 802 N N . GLU A 1 109 ? -10.134 4.124 6.361 1.00 96.38 109 GLU A N 1
ATOM 803 C CA . GLU A 1 109 ? -9.128 5.044 5.818 1.00 96.38 109 GLU A CA 1
ATOM 804 C C . GLU A 1 109 ? -7.761 4.368 5.640 1.00 96.38 109 GLU A C 1
ATOM 806 O O . GLU A 1 109 ? -7.116 4.525 4.597 1.00 96.38 109 GLU A O 1
ATOM 811 N N . ASN A 1 110 ? -7.328 3.564 6.613 1.00 96.31 110 ASN A N 1
ATOM 812 C CA . ASN A 1 110 ? -6.084 2.804 6.517 1.00 96.31 110 ASN A CA 1
ATOM 813 C C . ASN A 1 110 ? -6.111 1.806 5.353 1.00 96.31 110 ASN A C 1
ATOM 815 O O . ASN A 1 110 ? -5.113 1.674 4.645 1.00 96.31 110 ASN A O 1
ATOM 819 N N . GLU A 1 111 ? -7.235 1.129 5.113 1.00 97.44 111 GLU A N 1
ATOM 820 C CA . GLU A 1 111 ? -7.399 0.211 3.980 1.00 97.44 111 GLU A CA 1
ATOM 821 C C . GLU A 1 111 ? -7.254 0.924 2.629 1.00 97.44 111 GLU A C 1
ATOM 823 O O . GLU A 1 111 ? -6.583 0.412 1.726 1.00 97.44 111 GLU A O 1
ATOM 828 N N . GLU A 1 112 ? -7.784 2.143 2.489 1.00 95.75 112 GLU A N 1
ATOM 829 C CA . GLU A 1 112 ? -7.552 2.954 1.290 1.00 95.75 112 GLU A CA 1
ATOM 830 C C . GLU A 1 112 ? -6.069 3.308 1.108 1.00 95.75 112 GLU A C 1
ATOM 832 O O . GLU A 1 112 ? -5.544 3.296 -0.014 1.00 95.75 112 GLU A O 1
ATOM 837 N N . VAL A 1 113 ? -5.367 3.619 2.202 1.00 95.44 113 VAL A N 1
ATOM 838 C CA . VAL A 1 113 ? -3.924 3.890 2.173 1.00 95.44 113 VAL A CA 1
ATOM 839 C C . VAL A 1 113 ? -3.146 2.633 1.781 1.00 95.44 113 VAL A C 1
ATOM 841 O O . VAL A 1 113 ? -2.282 2.714 0.900 1.00 95.44 113 VAL A O 1
ATOM 844 N N . ILE A 1 114 ? -3.479 1.472 2.355 1.00 96.31 114 ILE A N 1
ATOM 845 C CA . ILE A 1 114 ? -2.889 0.174 2.003 1.00 96.31 114 ILE A CA 1
ATOM 846 C C . ILE A 1 114 ? -3.087 -0.098 0.510 1.00 96.31 114 ILE A C 1
ATOM 848 O O . ILE A 1 114 ? -2.113 -0.394 -0.185 1.00 96.31 114 ILE A O 1
ATOM 852 N N . ALA A 1 115 ? -4.300 0.076 -0.022 1.00 96.50 115 ALA A N 1
ATOM 853 C CA . ALA A 1 115 ? -4.590 -0.132 -1.440 1.00 96.50 115 ALA A CA 1
ATOM 854 C C . ALA A 1 115 ? -3.718 0.760 -2.346 1.00 96.50 115 ALA A C 1
ATOM 856 O O . ALA A 1 115 ? -3.153 0.296 -3.342 1.00 96.50 115 ALA A O 1
ATOM 857 N N . ARG A 1 116 ? -3.522 2.033 -1.974 1.00 95.56 116 ARG A N 1
ATOM 858 C CA . ARG A 1 116 ? -2.627 2.956 -2.699 1.00 95.56 116 ARG A CA 1
ATOM 859 C C . ARG A 1 116 ? -1.156 2.540 -2.595 1.00 95.56 116 ARG A C 1
ATOM 861 O O . ARG A 1 116 ? -0.419 2.666 -3.574 1.00 95.56 116 ARG A O 1
ATOM 868 N N . MET A 1 117 ? -0.698 2.049 -1.442 1.00 96.44 117 MET A N 1
ATOM 869 C CA . MET A 1 117 ? 0.673 1.542 -1.281 1.00 96.44 117 MET A CA 1
ATOM 870 C C . MET A 1 117 ? 0.906 0.258 -2.084 1.00 96.44 117 MET A C 1
ATOM 872 O O . MET A 1 117 ? 1.951 0.120 -2.720 1.00 96.44 117 MET A O 1
ATOM 876 N N . GLN A 1 118 ? -0.077 -0.642 -2.131 1.00 97.69 118 GLN A N 1
ATOM 877 C CA . GLN A 1 118 ? -0.045 -1.832 -2.979 1.00 97.69 118 GLN A CA 1
ATOM 878 C C . GLN A 1 118 ? 0.027 -1.460 -4.464 1.00 97.69 118 GLN A C 1
ATOM 880 O O . GLN A 1 118 ? 0.823 -2.043 -5.200 1.00 97.69 118 GLN A O 1
ATOM 885 N N . GLU A 1 119 ? -0.725 -0.448 -4.905 1.00 97.69 119 GLU A N 1
ATOM 886 C CA . GLU A 1 119 ? -0.628 0.069 -6.274 1.00 97.69 119 GLU A CA 1
ATOM 887 C C . GLU A 1 119 ? 0.777 0.606 -6.582 1.00 97.69 119 GLU A C 1
ATOM 889 O O . GLU A 1 119 ? 1.358 0.304 -7.624 1.00 97.69 119 GLU A O 1
ATOM 894 N N . ARG A 1 120 ? 1.402 1.316 -5.636 1.00 97.88 120 ARG A N 1
ATOM 895 C CA . ARG A 1 120 ? 2.804 1.737 -5.783 1.00 97.88 120 ARG A CA 1
ATOM 896 C C . ARG A 1 120 ? 3.759 0.547 -5.894 1.00 97.88 120 ARG A C 1
ATOM 898 O O . ARG A 1 120 ? 4.680 0.605 -6.704 1.00 97.88 120 ARG A O 1
ATOM 905 N N . ILE A 1 121 ? 3.536 -0.543 -5.154 1.00 97.88 121 ILE A N 1
ATOM 906 C CA . ILE A 1 121 ? 4.321 -1.782 -5.308 1.00 97.88 121 ILE A CA 1
ATOM 907 C C . ILE A 1 121 ? 4.140 -2.373 -6.715 1.00 97.88 121 ILE A C 1
ATOM 909 O O . ILE A 1 121 ? 5.125 -2.826 -7.300 1.00 97.88 121 ILE A O 1
ATOM 913 N N . ARG A 1 122 ? 2.930 -2.337 -7.294 1.00 98.12 122 ARG A N 1
ATOM 914 C CA . ARG A 1 122 ? 2.696 -2.784 -8.682 1.00 98.12 122 ARG A CA 1
ATOM 915 C C . ARG A 1 122 ? 3.475 -1.946 -9.693 1.00 98.12 122 ARG A C 1
ATOM 917 O O . ARG A 1 122 ? 4.056 -2.510 -10.614 1.00 98.12 122 ARG A O 1
ATOM 924 N N . LEU A 1 123 ? 3.554 -0.632 -9.494 1.00 98.25 123 LEU A N 1
ATOM 925 C CA . LEU A 1 123 ? 4.357 0.250 -10.346 1.00 98.25 123 LEU A CA 1
ATOM 926 C C . LEU A 1 123 ? 5.860 -0.028 -10.218 1.00 98.25 123 LEU A C 1
ATOM 928 O O . LEU A 1 123 ? 6.553 -0.090 -11.228 1.00 98.25 123 LEU A O 1
ATOM 932 N N . VAL A 1 124 ? 6.360 -0.260 -8.998 1.00 97.75 124 VAL A N 1
ATOM 933 C CA . VAL A 1 124 ? 7.757 -0.685 -8.787 1.00 97.75 124 VAL A CA 1
ATOM 934 C C . VAL A 1 124 ? 8.026 -2.015 -9.486 1.00 97.75 124 VAL A C 1
ATOM 936 O O . VAL A 1 124 ? 9.055 -2.159 -10.137 1.00 97.75 124 VAL A O 1
ATOM 939 N N . ARG A 1 125 ? 7.094 -2.969 -9.409 1.00 97.94 125 ARG A N 1
ATOM 940 C CA . ARG A 1 125 ? 7.197 -4.237 -10.135 1.00 97.94 125 ARG A CA 1
ATOM 941 C C . ARG A 1 125 ? 7.287 -4.033 -11.644 1.00 97.94 125 ARG A C 1
ATOM 943 O O . ARG A 1 125 ? 8.199 -4.577 -12.258 1.00 97.94 125 ARG A O 1
ATOM 950 N N . ALA A 1 126 ? 6.379 -3.246 -12.215 1.00 97.81 126 ALA A N 1
ATOM 951 C CA . ALA A 1 126 ? 6.367 -2.965 -13.6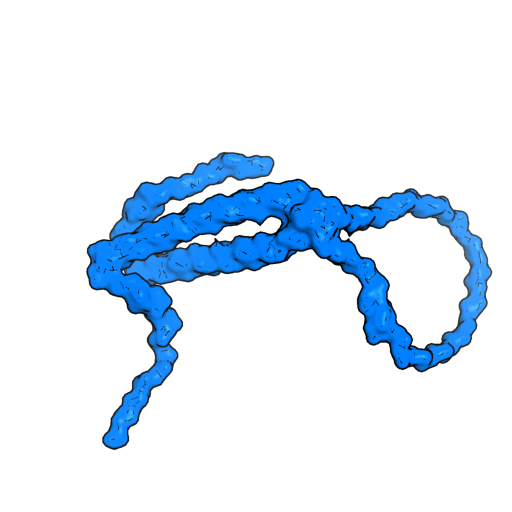47 1.00 97.81 126 ALA A CA 1
ATOM 952 C C . ALA A 1 126 ? 7.677 -2.305 -14.107 1.00 97.81 126 ALA A C 1
ATOM 954 O O . ALA A 1 126 ? 8.193 -2.645 -15.166 1.00 97.81 126 ALA A O 1
ATOM 955 N N . GLU A 1 127 ? 8.247 -1.410 -13.295 1.00 98.00 127 GLU A N 1
ATOM 956 C CA . GLU A 1 127 ? 9.543 -0.788 -13.581 1.00 98.00 127 GLU A CA 1
ATOM 957 C C . GLU A 1 127 ? 10.717 -1.780 -13.491 1.00 98.00 127 GLU A C 1
ATOM 959 O O . GLU A 1 127 ? 11.661 -1.712 -14.269 1.00 98.00 127 GLU A O 1
ATOM 964 N N . VAL A 1 128 ? 10.688 -2.727 -12.554 1.00 97.62 128 VAL A N 1
ATOM 965 C CA . VAL A 1 128 ? 11.726 -3.768 -12.466 1.00 97.62 128 VAL A CA 1
ATOM 966 C C . VAL A 1 128 ? 11.671 -4.692 -13.684 1.00 97.62 128 VAL A C 1
ATOM 968 O O . VAL A 1 128 ? 12.704 -4.989 -14.286 1.00 97.62 128 VAL A O 1
ATOM 971 N N . GLU A 1 129 ? 10.468 -5.110 -14.071 1.00 97.19 129 GLU A N 1
ATOM 972 C CA . GLU A 1 129 ? 10.249 -5.984 -15.226 1.00 97.19 129 GLU A CA 1
ATOM 973 C C . GLU A 1 129 ? 10.563 -5.259 -16.549 1.00 97.19 129 GLU A C 1
ATOM 975 O O . GLU A 1 129 ? 11.143 -5.867 -17.450 1.00 97.19 129 GLU A O 1
ATOM 980 N N . SER A 1 130 ? 10.290 -3.951 -16.661 1.00 97.25 130 SER A N 1
ATOM 981 C CA . SER A 1 130 ? 10.648 -3.150 -17.847 1.00 97.25 130 SER A CA 1
ATOM 982 C C . SER A 1 130 ? 12.163 -3.048 -18.061 1.00 97.25 130 SER A C 1
ATOM 984 O O . SER A 1 130 ? 12.622 -2.954 -19.199 1.00 97.25 130 SER A O 1
ATOM 986 N N . ARG A 1 131 ? 12.952 -3.142 -16.981 1.00 96.56 131 ARG A N 1
ATOM 987 C CA . ARG A 1 131 ? 14.423 -3.216 -17.012 1.00 96.56 131 ARG A CA 1
ATOM 988 C C . ARG A 1 131 ? 14.958 -4.622 -17.310 1.00 96.56 131 ARG A C 1
ATOM 990 O O . ARG A 1 131 ? 16.171 -4.817 -17.298 1.00 96.56 131 ARG A O 1
ATOM 997 N N . GLY A 1 132 ? 14.081 -5.596 -17.564 1.00 96.25 132 GLY A N 1
ATOM 998 C CA . GLY A 1 132 ? 14.443 -6.978 -17.888 1.00 96.25 132 GLY A CA 1
ATOM 999 C C . GLY A 1 132 ? 14.826 -7.834 -16.679 1.00 96.25 132 GLY A C 1
ATOM 1000 O O . GLY A 1 132 ? 15.436 -8.887 -16.850 1.00 96.25 132 GLY A O 1
ATOM 1001 N N . LEU A 1 133 ? 14.499 -7.398 -15.459 1.00 94.81 133 LEU A N 1
ATOM 1002 C CA . LEU A 1 133 ? 14.811 -8.126 -14.230 1.00 94.81 133 LEU A CA 1
ATOM 1003 C C . LEU A 1 133 ? 13.611 -8.955 -13.764 1.00 94.81 133 LEU A C 1
ATOM 1005 O O . LEU A 1 133 ? 12.462 -8.520 -13.837 1.00 94.81 133 LEU A O 1
ATOM 1009 N N . SER A 1 134 ? 13.879 -10.140 -13.212 1.00 95.50 134 SER A N 1
ATOM 1010 C CA . SER A 1 134 ? 12.843 -10.954 -12.5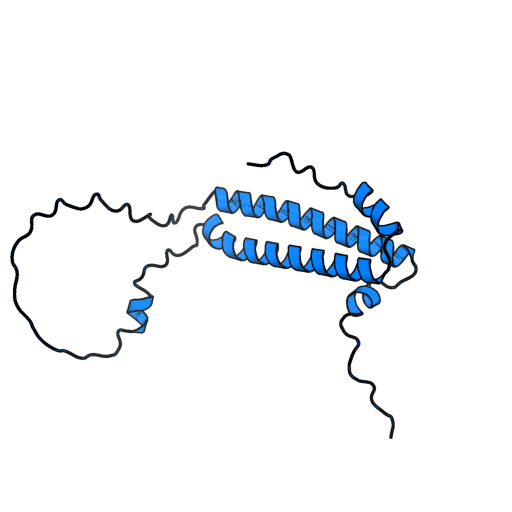78 1.00 95.50 134 SER A CA 1
ATOM 1011 C C . SER A 1 134 ? 12.377 -10.316 -11.273 1.00 95.50 134 SER A C 1
ATOM 1013 O O . SER A 1 134 ? 13.167 -10.083 -10.352 1.00 95.50 134 SER A O 1
ATOM 1015 N N . TRP A 1 135 ? 11.067 -10.107 -11.145 1.00 95.06 135 TRP A N 1
ATOM 1016 C CA . TRP A 1 135 ? 10.473 -9.615 -9.905 1.00 95.06 135 TRP A CA 1
ATOM 1017 C C . TRP A 1 135 ? 10.751 -10.535 -8.707 1.00 95.06 135 TRP A C 1
ATOM 1019 O O . TRP A 1 135 ? 11.022 -10.055 -7.607 1.00 95.06 135 TRP A O 1
ATOM 1029 N N . ALA A 1 136 ? 10.733 -11.856 -8.907 1.00 93.06 136 ALA A N 1
ATOM 1030 C CA . ALA A 1 136 ? 10.992 -12.818 -7.835 1.00 93.06 136 ALA A CA 1
ATOM 1031 C C . ALA A 1 136 ? 12.430 -12.704 -7.303 1.00 93.06 136 ALA A C 1
ATOM 1033 O O . ALA A 1 136 ? 12.659 -12.734 -6.092 1.00 93.06 136 ALA A O 1
ATOM 1034 N N . GLU A 1 137 ? 13.400 -12.518 -8.200 1.00 91.12 137 GLU A N 1
ATOM 1035 C CA . GLU A 1 137 ? 14.803 -12.335 -7.826 1.00 91.12 137 GLU A CA 1
ATOM 1036 C C . GLU A 1 137 ? 15.046 -10.977 -7.173 1.00 91.12 137 GLU A C 1
ATOM 1038 O O . GLU A 1 137 ? 15.814 -10.903 -6.214 1.00 91.12 137 GLU A O 1
ATOM 1043 N N . PHE A 1 138 ? 14.367 -9.933 -7.655 1.00 92.69 138 PHE A N 1
ATOM 1044 C CA . PHE A 1 138 ? 14.396 -8.588 -7.085 1.00 92.69 138 PHE A CA 1
ATOM 1045 C C . PHE A 1 138 ? 13.871 -8.582 -5.644 1.00 92.69 138 PHE A C 1
ATOM 1047 O O . PHE A 1 138 ? 14.540 -8.106 -4.733 1.00 92.69 138 PHE A O 1
ATOM 1054 N N . GLN A 1 139 ? 12.714 -9.200 -5.389 1.00 88.56 139 GLN A N 1
ATOM 1055 C CA . GLN A 1 139 ? 12.195 -9.330 -4.025 1.00 88.56 139 GLN A CA 1
ATOM 1056 C C . GLN A 1 139 ? 13.078 -10.219 -3.135 1.00 88.56 139 GLN A C 1
ATOM 1058 O O . GLN A 1 139 ? 13.178 -9.996 -1.928 1.00 88.56 139 GLN A O 1
ATOM 1063 N N . GLY A 1 140 ? 13.690 -11.253 -3.719 1.00 78.69 140 GLY A N 1
ATOM 1064 C CA . GLY A 1 140 ? 14.536 -12.221 -3.024 1.00 78.69 140 GLY A CA 1
ATOM 1065 C C . GLY A 1 140 ? 15.973 -11.759 -2.775 1.00 78.69 140 GLY A C 1
ATOM 1066 O O . GLY A 1 140 ? 16.679 -12.416 -2.012 1.00 78.69 140 GLY A O 1
ATOM 1067 N N . ALA A 1 141 ? 16.422 -10.647 -3.367 1.00 60.84 141 ALA A N 1
ATOM 1068 C CA . ALA A 1 141 ? 17.802 -10.166 -3.259 1.00 60.84 141 ALA A CA 1
ATOM 1069 C C . ALA A 1 141 ? 18.222 -9.803 -1.819 1.00 60.84 141 ALA A C 1
ATOM 1071 O O . ALA A 1 141 ? 19.411 -9.807 -1.515 1.00 60.84 141 ALA A O 1
ATOM 1072 N N . GLY A 1 142 ? 17.267 -9.601 -0.903 1.00 53.38 142 GLY A N 1
ATOM 1073 C CA . GLY A 1 142 ? 17.525 -9.483 0.540 1.00 53.38 142 GLY A CA 1
ATOM 1074 C C . GLY A 1 142 ? 17.848 -10.805 1.261 1.00 53.38 142 GLY A C 1
ATOM 1075 O O . GLY A 1 142 ? 18.141 -10.782 2.450 1.00 53.38 142 GLY A O 1
ATOM 1076 N N . ARG A 1 143 ? 17.794 -11.959 0.576 1.00 54.84 143 ARG A N 1
ATOM 1077 C CA . ARG A 1 143 ? 18.066 -13.309 1.121 1.00 54.84 143 ARG A CA 1
ATOM 1078 C C . ARG A 1 143 ? 19.281 -14.001 0.490 1.00 54.84 143 ARG A C 1
ATOM 1080 O O . ARG A 1 143 ? 19.352 -15.226 0.477 1.00 54.84 143 ARG A O 1
ATOM 1087 N N . ARG A 1 144 ? 20.240 -13.254 -0.060 1.00 52.22 144 ARG A N 1
ATOM 1088 C CA . ARG A 1 144 ? 21.497 -13.830 -0.569 1.00 52.22 144 ARG A CA 1
ATOM 1089 C C . ARG A 1 144 ? 22.705 -13.232 0.139 1.00 52.22 144 ARG A C 1
ATOM 1091 O O . ARG A 1 144 ? 23.420 -12.410 -0.413 1.00 52.22 144 ARG A O 1
ATOM 1098 N N . CYS A 1 145 ? 22.941 -13.700 1.358 1.00 46.16 145 CYS A N 1
ATOM 1099 C CA . CYS A 1 145 ? 24.286 -13.826 1.903 1.00 46.16 145 CYS A CA 1
ATOM 1100 C C . CYS A 1 145 ? 24.292 -15.024 2.860 1.00 46.16 145 CYS A C 1
ATOM 1102 O O . CYS A 1 145 ? 23.601 -15.003 3.872 1.00 46.16 145 CYS A O 1
ATOM 1104 N N . GLY A 1 146 ? 25.032 -16.074 2.499 1.00 52.25 146 GLY A N 1
ATOM 1105 C CA . GLY A 1 146 ? 25.228 -17.265 3.325 1.00 52.25 146 GLY A CA 1
ATOM 1106 C C . GLY A 1 146 ? 24.618 -18.527 2.727 1.00 52.25 146 GLY A C 1
ATOM 1107 O O . GLY A 1 146 ? 23.500 -18.893 3.066 1.00 52.25 146 GLY A O 1
ATOM 1108 N N . THR A 1 147 ? 25.341 -19.182 1.817 1.00 50.12 147 THR A N 1
ATOM 1109 C CA . THR A 1 147 ? 25.785 -20.592 1.924 1.00 50.12 147 THR A CA 1
ATOM 1110 C C . THR A 1 147 ? 26.370 -20.992 0.568 1.00 50.12 147 THR A C 1
ATOM 1112 O O . THR A 1 147 ? 25.735 -21.658 -0.245 1.00 50.12 147 THR A O 1
ATOM 1115 N N . THR A 1 148 ? 27.597 -20.553 0.296 1.00 51.94 148 THR A N 1
ATOM 1116 C CA . THR A 1 148 ? 28.434 -21.191 -0.722 1.00 51.94 148 THR A CA 1
ATOM 1117 C C . THR A 1 148 ? 29.001 -22.449 -0.069 1.00 51.94 148 THR A C 1
ATOM 1119 O O . THR A 1 148 ? 29.950 -22.377 0.706 1.00 51.94 148 THR A O 1
ATOM 1122 N N . ALA A 1 149 ? 28.363 -23.596 -0.304 1.00 53.25 149 ALA A N 1
ATOM 1123 C CA . ALA A 1 149 ? 28.944 -24.890 0.028 1.00 53.25 149 ALA A CA 1
ATOM 1124 C C . ALA A 1 149 ? 30.155 -25.127 -0.892 1.00 53.25 149 ALA A C 1
ATOM 1126 O O . ALA A 1 149 ? 30.017 -25.115 -2.115 1.00 53.25 149 ALA A O 1
ATOM 1127 N N . MET A 1 150 ? 31.342 -25.286 -0.304 1.00 57.50 150 MET A N 1
ATOM 1128 C CA . MET A 1 150 ? 32.562 -25.699 -1.007 1.00 57.50 150 MET A CA 1
ATOM 1129 C C . MET A 1 150 ? 32.461 -27.187 -1.379 1.00 57.50 150 MET A C 1
ATOM 1131 O O . MET A 1 150 ? 32.086 -27.978 -0.509 1.00 57.50 150 MET A O 1
ATOM 1135 N N . PRO A 1 151 ? 32.785 -27.600 -2.618 1.00 68.50 151 PRO A N 1
ATOM 1136 C CA . PRO A 1 151 ? 32.905 -29.014 -2.947 1.00 68.50 151 PRO A CA 1
ATOM 1137 C C . PRO A 1 151 ? 34.217 -29.586 -2.387 1.00 68.50 151 PRO A C 1
ATOM 1139 O O . PRO A 1 151 ? 35.226 -28.884 -2.313 1.00 68.50 151 PRO A O 1
ATOM 1142 N N . THR A 1 152 ? 34.142 -30.845 -1.952 1.00 69.88 152 THR A N 1
ATOM 1143 C CA . THR A 1 152 ? 35.232 -31.659 -1.381 1.00 69.88 152 THR A CA 1
ATOM 1144 C C . THR A 1 152 ? 36.276 -32.040 -2.421 1.00 69.88 152 THR A C 1
ATOM 1146 O O . THR A 1 152 ? 35.871 -32.317 -3.573 1.00 69.88 152 THR A O 1
#

Foldseek 3Di:
DDPPPDDDDLVNLLVVLLPDDLVVLLVLLVVLVVLLVVLVVLLVVLVCQQQLVPDPPDPVVVVVVVPPDDDDDDDDDDDDDDDDDPDDPPPPVPSGSDRDVVSVVSNVVSVVVNVVSVSSVVSSQVSCVVVVHDPVCSNCVVPPDDDPDDDD

Secondary structure (DSSP, 8-state):
--TT--PPPHHHHHHHHTTS-HHHHHHHHHHHHHHHHHHHHHHHHHHHHHTT------TTHHHHTTTT----------------PPPP---------S--HHHHHHHHHHHHHHHHHHHHHHHHHHHHHHTT--HHHHHHGGG-SS--PPP-

pLDDT: mean 75.24, std 24.62, range [34.88, 98.31]

Mean predicted aligned error: 14.75 Å

Organism: NCBI:txid2587410

Sequence (152 aa):
MSADSVPITPARFAAALKDLPLSSLHLKLLELRNSIAHLDYSNEQLRPYAEGTATAFSSAEAAAAAAATTTTTTTTTTEPSAQQQPPPPQQQQTQQLTPDPDCAEAIRENEEVIARMQERIRLVRAEVESRGLSWAEFQGAGRRCGTTAMPT

InterPro domains:
  IPR038966 Translation machinery-associated protein 17 [PTHR40422] (1-139)
  IPR060113 TMA17, alpha-helical domain [PF26729] (9-135)

Solvent-accessible surface area (backbone atoms only — not comparable to full-atom values): 9628 Å² total; per-residue (Å²): 129,86,84,76,75,77,72,84,48,71,67,61,51,51,61,53,55,74,77,50,54,72,69,57,53,51,52,50,50,50,52,44,51,52,53,40,53,52,47,53,53,49,39,63,67,32,44,36,44,30,66,20,66,46,71,64,83,56,79,57,65,76,49,65,81,65,71,86,68,91,80,90,84,84,89,84,88,82,86,82,91,76,96,68,77,79,72,71,81,73,76,70,74,72,66,58,65,50,51,33,65,68,41,43,50,50,41,55,52,46,50,55,52,41,53,52,45,52,50,51,50,52,46,53,44,52,56,42,44,74,72,74,41,58,61,69,57,61,73,46,58,87,74,74,82,90,80,86,79,78,84,133

Radius of gyration: 27.82 Å; Cα contacts (8 Å, |Δi|>4): 74; chains: 1; bounding box: 56×51×82 Å